Protein AF-A0A925C609-F1 (afdb_monomer_lite)

Secondary structure (DSSP, 8-state):
--PPPP-EEEEEEE-TTS-EEEEEEESTT-SSS-EEEEEEE-TTS-EEEEEEE--SS-EEEEEEEE-TT--EEEEEEEE-TTTT-EEEEEEEE---------------PPPP----

pLDDT: mean 73.03, std 15.54, range [36.38, 94.44]

Radius of gyration: 21.84 Å; chains: 1; bounding box: 73×28×62 Å

Foldseek 3Di:
DDDPWDWDWQDKDAFPQQWIKTWWWTRPPAPAETWIKMFIAHNVRHTPDMDTHDDNFHWTFNDWDQDPQRWIWTWTWHADPPPGDTDIDIDTDGHPPDPDPPPPPPDDDDDDDDDD

Sequence (116 aa):
MVGPDVDVAHDIAALPDGGYVLAGHTVSQGARGKDAWLLRLDDQGHLLWDKIFGGPADDGLGCIAVLPEGVVLAGGEKGSKAAGQTYPWLLKLDAPVTPGRRRMSAHTTPQPLHAA

Structure (mmCIF, N/CA/C/O backbone):
data_AF-A0A925C609-F1
#
_entry.id   AF-A0A925C609-F1
#
loop_
_atom_site.group_PDB
_atom_site.id
_atom_site.type_symbol
_atom_site.label_atom_id
_atom_site.label_alt_id
_atom_site.label_comp_id
_atom_site.label_asym_id
_atom_site.label_entity_id
_atom_site.label_seq_id
_atom_site.pdbx_PDB_ins_code
_atom_site.Cartn_x
_atom_site.Cartn_y
_atom_site.Cartn_z
_atom_site.occupancy
_atom_site.B_iso_or_equiv
_atom_site.auth_seq_id
_atom_site.auth_comp_id
_atom_site.auth_asym_id
_atom_site.auth_atom_id
_atom_site.pdbx_PDB_model_num
ATOM 1 N N . MET A 1 1 ? 20.971 -15.194 -13.657 1.00 36.38 1 MET A N 1
ATOM 2 C CA . MET A 1 1 ? 20.587 -15.250 -12.234 1.00 36.38 1 MET A CA 1
ATOM 3 C C . MET A 1 1 ? 19.388 -14.341 -12.065 1.00 36.38 1 MET A C 1
ATOM 5 O O . MET A 1 1 ?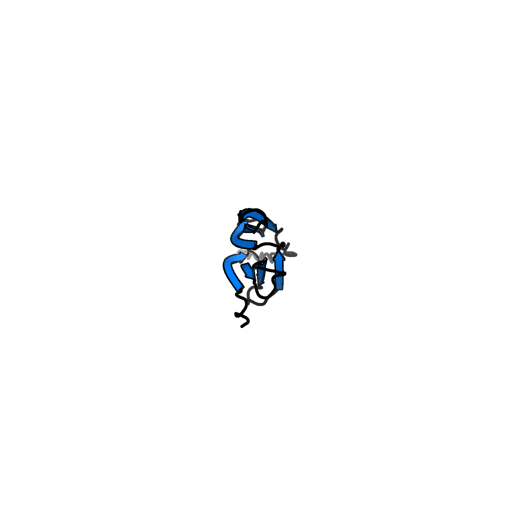 19.526 -13.164 -12.363 1.00 36.38 1 MET A O 1
ATOM 9 N N . VAL A 1 2 ? 18.226 -14.885 -11.710 1.00 46.59 2 VAL A N 1
ATOM 10 C CA . VAL A 1 2 ? 17.015 -14.102 -11.418 1.00 46.59 2 VAL A CA 1
ATOM 11 C C . VAL A 1 2 ? 17.006 -13.944 -9.900 1.00 46.59 2 VAL A C 1
ATOM 13 O O . VAL A 1 2 ? 16.999 -14.954 -9.198 1.00 46.59 2 VAL A O 1
ATOM 16 N N . GLY A 1 3 ? 17.167 -12.724 -9.388 1.00 48.31 3 GLY A N 1
ATOM 17 C CA . GLY A 1 3 ? 16.953 -12.480 -7.958 1.00 48.31 3 GLY A CA 1
ATOM 18 C C . GLY A 1 3 ? 15.468 -12.692 -7.646 1.00 48.31 3 GLY A C 1
ATOM 19 O O . GLY A 1 3 ? 14.660 -12.435 -8.533 1.00 48.31 3 GLY A O 1
ATOM 20 N N . PRO A 1 4 ? 15.087 -13.196 -6.460 1.00 61.09 4 PRO A N 1
ATOM 21 C CA . PRO A 1 4 ? 13.676 -13.296 -6.114 1.00 61.09 4 PRO A CA 1
ATOM 22 C C . PRO A 1 4 ? 13.107 -11.878 -6.090 1.00 61.09 4 PRO A C 1
ATOM 24 O O . PRO A 1 4 ? 13.614 -11.030 -5.355 1.00 61.09 4 PRO A O 1
ATOM 27 N N . ASP A 1 5 ? 12.125 -11.608 -6.942 1.00 71.19 5 ASP A N 1
ATOM 28 C CA . ASP A 1 5 ? 11.451 -10.318 -6.968 1.00 71.19 5 ASP A CA 1
ATOM 29 C C . ASP A 1 5 ? 10.924 -10.002 -5.557 1.00 71.19 5 ASP A C 1
ATOM 31 O O . ASP A 1 5 ? 10.313 -10.849 -4.902 1.00 71.19 5 ASP A O 1
ATOM 35 N N . VAL A 1 6 ? 11.266 -8.818 -5.043 1.00 78.44 6 VAL A N 1
ATOM 36 C CA . VAL A 1 6 ? 11.032 -8.438 -3.645 1.00 78.44 6 VAL A CA 1
ATOM 37 C C . VAL A 1 6 ? 9.749 -7.625 -3.542 1.00 78.44 6 VAL A C 1
ATOM 39 O O . VAL A 1 6 ? 9.655 -6.544 -4.120 1.00 78.44 6 VAL A O 1
ATOM 42 N N . ASP A 1 7 ? 8.807 -8.103 -2.734 1.00 87.00 7 ASP A N 1
ATOM 43 C CA . ASP A 1 7 ? 7.622 -7.350 -2.330 1.00 87.00 7 ASP A CA 1
ATOM 44 C C . ASP A 1 7 ? 7.793 -6.874 -0.884 1.00 87.00 7 ASP A C 1
ATOM 46 O O . ASP A 1 7 ? 8.249 -7.628 -0.020 1.00 87.00 7 ASP A O 1
ATOM 50 N N . VAL A 1 8 ? 7.456 -5.614 -0.610 1.00 89.00 8 VAL A N 1
ATOM 51 C CA . VAL A 1 8 ? 7.650 -4.999 0.712 1.00 89.00 8 VAL A CA 1
ATOM 52 C C . VAL A 1 8 ? 6.402 -4.235 1.113 1.00 89.00 8 VAL A C 1
ATOM 54 O O . VAL A 1 8 ? 5.975 -3.335 0.392 1.00 89.00 8 VAL A O 1
ATOM 57 N N . ALA A 1 9 ? 5.868 -4.550 2.293 1.00 90.31 9 ALA A N 1
ATOM 58 C CA . ALA A 1 9 ? 4.879 -3.727 2.977 1.00 90.31 9 ALA A CA 1
ATOM 59 C C . ALA A 1 9 ? 5.591 -2.688 3.855 1.00 90.31 9 ALA A C 1
ATOM 61 O O . ALA A 1 9 ? 6.461 -3.038 4.654 1.00 90.31 9 ALA A O 1
ATOM 62 N N . HIS A 1 10 ? 5.215 -1.423 3.698 1.00 90.38 10 HIS A N 1
ATOM 63 C CA . HIS A 1 10 ? 5.765 -0.295 4.451 1.00 90.38 10 HIS A CA 1
ATOM 64 C C . HIS A 1 10 ? 4.854 0.138 5.596 1.00 90.38 10 HIS A C 1
ATOM 66 O O . HIS A 1 10 ? 5.353 0.541 6.643 1.00 90.38 10 HIS A O 1
ATOM 72 N N . ASP A 1 11 ? 3.535 0.032 5.416 1.00 91.56 11 ASP A N 1
ATOM 73 C CA . ASP A 1 11 ? 2.559 0.451 6.422 1.00 91.56 11 ASP A CA 1
ATOM 74 C C . ASP A 1 11 ? 1.286 -0.406 6.385 1.00 91.56 11 ASP A C 1
ATOM 76 O O . ASP A 1 11 ? 0.949 -1.014 5.361 1.00 91.56 11 ASP A O 1
ATOM 80 N N . ILE A 1 12 ? 0.573 -0.442 7.510 1.00 92.19 12 ILE A N 1
ATOM 81 C CA . ILE A 1 12 ? -0.703 -1.134 7.687 1.00 92.19 12 ILE A CA 1
ATOM 82 C C . ILE A 1 12 ? -1.626 -0.327 8.599 1.00 92.19 12 ILE A C 1
ATOM 84 O O . ILE A 1 12 ? -1.220 0.165 9.649 1.00 92.19 12 ILE A O 1
ATOM 88 N N . ALA A 1 13 ? -2.907 -0.260 8.243 1.00 90.44 13 ALA A N 1
ATOM 89 C CA . ALA A 1 13 ? -3.921 0.380 9.069 1.00 90.44 13 ALA A CA 1
ATOM 90 C C . ALA A 1 13 ? -5.182 -0.476 9.204 1.00 90.44 13 ALA A C 1
ATOM 92 O O . ALA A 1 13 ? -5.642 -1.097 8.243 1.00 90.44 13 ALA A O 1
ATOM 93 N N . ALA A 1 14 ? -5.757 -0.466 10.407 1.00 88.69 14 ALA A N 1
ATOM 94 C CA . ALA A 1 14 ? -7.083 -1.013 10.664 1.00 88.69 14 ALA A CA 1
ATOM 95 C C . ALA A 1 14 ? -8.163 -0.040 10.175 1.00 88.69 14 ALA A C 1
ATOM 97 O O . ALA A 1 14 ? -8.021 1.181 10.281 1.00 88.69 14 ALA A O 1
ATOM 98 N N . LEU A 1 15 ? -9.256 -0.590 9.660 1.00 85.31 15 LEU A N 1
ATOM 99 C CA . LEU A 1 15 ? -10.363 0.163 9.080 1.00 85.31 15 LEU A CA 1
ATOM 100 C C . LEU A 1 15 ? -11.595 0.095 9.993 1.00 85.31 15 LEU A C 1
ATOM 102 O O . LEU A 1 15 ? -11.744 -0.858 10.761 1.00 85.31 15 LEU A O 1
ATOM 106 N N . PRO A 1 16 ? -12.514 1.078 9.926 1.00 82.81 16 PRO A N 1
ATOM 107 C CA . PRO A 1 16 ? -13.691 1.117 10.803 1.00 82.81 16 PRO A CA 1
ATOM 108 C C . PRO A 1 16 ? -14.632 -0.090 10.666 1.00 82.81 16 PRO A C 1
ATOM 110 O O . PRO A 1 16 ? -15.428 -0.370 11.563 1.00 82.81 16 PRO A O 1
ATOM 113 N N . ASP A 1 17 ? -14.558 -0.792 9.537 1.00 82.44 17 ASP A N 1
ATOM 114 C CA . ASP A 1 17 ? -15.312 -2.014 9.259 1.00 82.44 17 ASP A CA 1
ATOM 115 C C . ASP A 1 17 ? -14.673 -3.279 9.867 1.00 82.44 17 ASP A C 1
ATOM 117 O O . ASP A 1 17 ? -15.276 -4.347 9.792 1.00 82.44 17 ASP A O 1
ATOM 121 N N . GLY A 1 18 ? -13.508 -3.156 10.511 1.00 87.00 18 GLY A N 1
ATOM 122 C CA . GLY A 1 18 ? -12.788 -4.248 11.166 1.00 87.00 18 GLY A CA 1
ATOM 123 C C . GLY A 1 18 ? -11.724 -4.924 10.301 1.00 87.00 18 GLY A C 1
ATOM 124 O O . GLY A 1 18 ? -10.981 -5.743 10.828 1.00 87.00 18 GLY A O 1
ATOM 125 N N . GLY A 1 19 ? -11.620 -4.584 9.012 1.00 90.00 19 GLY A N 1
ATOM 126 C CA . GLY A 1 19 ? -10.559 -5.103 8.147 1.00 90.00 19 GLY A CA 1
ATOM 127 C C . GLY A 1 19 ? -9.281 -4.265 8.183 1.00 90.00 19 GLY A C 1
ATOM 128 O O . GLY A 1 19 ? -9.146 -3.322 8.966 1.00 90.00 19 GLY A O 1
ATOM 129 N N . TYR A 1 20 ? -8.356 -4.582 7.278 1.00 89.56 20 TYR A N 1
ATOM 130 C CA . TYR A 1 20 ? -7.040 -3.945 7.210 1.00 89.56 20 TYR A CA 1
ATOM 131 C C . TYR A 1 20 ? -6.707 -3.483 5.796 1.00 89.56 20 TYR A C 1
ATOM 133 O O . TYR A 1 20 ? -7.177 -4.058 4.812 1.00 89.56 20 TYR A O 1
ATOM 141 N N . VAL A 1 21 ? -5.867 -2.459 5.691 1.00 89.88 21 VAL A N 1
ATOM 142 C CA . VAL A 1 21 ? -5.244 -2.033 4.437 1.00 89.88 21 VAL A CA 1
ATOM 143 C C . VAL A 1 21 ? -3.735 -1.971 4.620 1.00 89.88 21 VAL A C 1
ATOM 145 O O . VAL A 1 21 ? -3.266 -1.509 5.656 1.00 89.88 21 VAL A O 1
ATOM 148 N N . LEU A 1 22 ? -2.991 -2.447 3.626 1.00 91.94 22 LEU A N 1
ATOM 149 C CA . LEU A 1 22 ? -1.532 -2.427 3.596 1.00 91.94 22 LEU A CA 1
ATOM 150 C C . LEU A 1 22 ? -1.059 -1.628 2.391 1.00 91.94 22 LEU A C 1
ATOM 152 O O . LEU A 1 22 ? -1.661 -1.727 1.322 1.00 91.94 22 LEU A O 1
ATOM 156 N N . ALA A 1 23 ? 0.028 -0.886 2.565 1.00 90.94 23 ALA A N 1
ATOM 157 C CA . ALA A 1 23 ? 0.690 -0.116 1.523 1.00 90.94 23 ALA A CA 1
ATOM 158 C C . ALA A 1 23 ? 2.144 -0.552 1.396 1.00 90.94 23 ALA A C 1
ATOM 160 O O . ALA A 1 23 ? 2.812 -0.836 2.392 1.00 90.94 23 ALA A O 1
ATOM 161 N N . GLY A 1 24 ? 2.637 -0.593 0.167 1.00 89.69 24 GLY A N 1
ATOM 162 C CA . GLY A 1 24 ? 3.986 -1.039 -0.110 1.00 89.69 24 GLY A CA 1
ATOM 163 C C . GLY A 1 24 ? 4.373 -0.898 -1.572 1.00 89.69 24 GLY A C 1
ATOM 164 O O . GLY A 1 24 ? 3.848 -0.053 -2.304 1.00 89.69 24 GLY A O 1
ATOM 165 N N . HIS A 1 25 ? 5.302 -1.748 -1.992 1.00 88.94 25 HIS A N 1
ATOM 166 C CA . HIS A 1 25 ? 5.634 -1.948 -3.395 1.00 88.94 25 HIS A CA 1
ATOM 167 C C . HIS A 1 25 ? 5.803 -3.430 -3.714 1.00 88.94 25 HIS A C 1
ATOM 169 O O . HIS A 1 25 ? 6.179 -4.222 -2.847 1.00 88.94 25 HIS A O 1
ATOM 175 N N . THR A 1 26 ? 5.553 -3.776 -4.971 1.00 87.69 26 THR A N 1
ATOM 176 C CA . THR A 1 26 ? 5.797 -5.098 -5.538 1.00 87.69 26 THR A CA 1
ATOM 177 C C . THR A 1 26 ? 6.800 -5.001 -6.676 1.00 87.69 26 THR A C 1
ATOM 179 O O . THR A 1 26 ? 6.726 -4.094 -7.501 1.00 87.69 26 THR A O 1
ATOM 182 N N . VAL A 1 27 ? 7.754 -5.927 -6.715 1.00 84.75 27 VAL A N 1
ATOM 183 C CA . VAL A 1 27 ? 8.580 -6.172 -7.910 1.00 84.75 27 VAL A CA 1
ATOM 184 C C . VAL A 1 27 ? 8.050 -7.396 -8.652 1.00 84.75 27 VAL A C 1
ATOM 186 O O . VAL A 1 27 ? 8.143 -7.457 -9.875 1.00 84.75 27 VAL A O 1
ATOM 189 N N . SER A 1 28 ? 7.440 -8.345 -7.932 1.00 74.69 28 SER A N 1
ATOM 190 C CA . SER A 1 28 ? 6.987 -9.624 -8.488 1.00 74.69 28 SER A CA 1
ATOM 191 C C . SER A 1 28 ? 5.821 -9.479 -9.466 1.00 74.69 28 SER A C 1
ATOM 193 O O . SER A 1 28 ? 5.686 -10.267 -10.403 1.00 74.69 28 SER A O 1
ATOM 195 N N . GLN A 1 29 ? 4.997 -8.450 -9.275 1.00 70.06 29 GLN A N 1
ATOM 196 C CA . GLN A 1 29 ? 3.871 -8.116 -10.146 1.00 70.06 29 GLN A CA 1
ATOM 197 C C . GLN A 1 29 ? 4.101 -6.811 -10.922 1.00 70.06 29 GLN A C 1
ATOM 199 O O . GLN A 1 29 ? 3.188 -6.317 -11.588 1.00 70.06 29 GLN A O 1
ATOM 204 N N . GLY A 1 30 ? 5.314 -6.259 -10.834 1.00 62.09 30 GLY A N 1
ATOM 205 C CA . GLY A 1 30 ? 5.672 -4.992 -11.446 1.00 62.09 30 GLY A CA 1
ATOM 206 C C . GLY A 1 30 ? 5.910 -5.116 -12.949 1.00 62.09 30 GLY A C 1
ATOM 207 O O . GLY A 1 30 ? 6.461 -6.106 -13.436 1.00 62.09 30 GLY A O 1
ATOM 208 N N . ALA A 1 31 ? 5.522 -4.101 -13.722 1.00 66.38 31 ALA A N 1
ATOM 209 C CA . ALA A 1 31 ? 5.658 -4.173 -15.176 1.00 66.38 31 ALA A CA 1
ATOM 210 C C . ALA A 1 31 ? 7.131 -4.147 -15.625 1.00 66.38 31 ALA A C 1
ATOM 212 O O . ALA A 1 31 ? 7.472 -4.818 -16.605 1.00 66.38 31 ALA A O 1
ATOM 213 N N . ARG A 1 32 ? 7.985 -3.342 -14.959 1.00 72.25 32 ARG A N 1
ATOM 214 C CA . ARG A 1 32 ? 9.418 -3.129 -15.290 1.00 72.25 32 ARG A CA 1
ATOM 215 C C . ARG A 1 32 ? 10.286 -2.599 -14.125 1.00 72.25 32 ARG A C 1
ATOM 217 O O . ARG A 1 32 ? 11.372 -2.081 -14.389 1.00 72.25 32 ARG A O 1
ATOM 224 N N . GLY A 1 33 ? 9.820 -2.690 -12.883 1.00 77.62 33 GLY A N 1
ATOM 225 C CA . GLY A 1 33 ? 10.441 -2.089 -11.698 1.00 77.62 33 GLY A CA 1
ATOM 226 C C . GLY A 1 33 ? 9.591 -2.340 -10.455 1.00 77.62 33 GLY A C 1
ATOM 227 O O . GLY A 1 33 ? 8.737 -3.228 -10.470 1.00 77.62 33 GLY A O 1
ATOM 228 N N . LYS A 1 34 ? 9.817 -1.568 -9.393 1.00 84.62 34 LYS A N 1
ATOM 229 C CA . LYS A 1 34 ? 8.898 -1.540 -8.246 1.00 84.62 34 LYS A CA 1
ATOM 230 C C . LYS A 1 34 ? 7.614 -0.842 -8.672 1.00 84.62 34 LYS A C 1
ATOM 232 O O . LYS A 1 34 ? 7.699 0.259 -9.189 1.00 84.62 34 LYS A O 1
ATOM 237 N N . ASP A 1 35 ? 6.459 -1.435 -8.420 1.00 87.62 35 ASP A N 1
ATOM 238 C CA . ASP A 1 35 ? 5.172 -0.761 -8.568 1.00 87.62 35 ASP A CA 1
ATOM 239 C C . ASP A 1 35 ? 4.513 -0.614 -7.194 1.00 87.62 35 ASP A C 1
ATOM 241 O O . ASP A 1 35 ? 4.617 -1.498 -6.338 1.00 87.62 35 ASP A O 1
ATOM 245 N N . ALA A 1 36 ? 3.817 0.498 -6.961 1.00 87.62 36 ALA A N 1
ATOM 246 C CA . ALA A 1 36 ? 3.095 0.721 -5.717 1.00 87.62 36 ALA A CA 1
ATOM 247 C C . ALA A 1 36 ? 2.001 -0.334 -5.545 1.00 87.62 36 ALA A C 1
ATOM 249 O O . ALA A 1 36 ? 1.215 -0.584 -6.456 1.00 87.62 36 ALA A O 1
ATOM 250 N N . TRP A 1 37 ? 1.911 -0.917 -4.353 1.00 89.06 37 TRP A N 1
ATOM 251 C CA . TRP A 1 37 ? 0.976 -1.999 -4.067 1.00 89.06 37 TRP A CA 1
ATOM 252 C C . TRP A 1 37 ? 0.119 -1.661 -2.856 1.00 89.06 37 TRP A C 1
ATOM 254 O O . TRP A 1 37 ? 0.624 -1.198 -1.830 1.00 89.06 37 TRP A O 1
ATOM 264 N N . LEU A 1 38 ? -1.186 -1.876 -2.994 1.00 89.25 38 LEU A N 1
ATOM 265 C CA . LEU A 1 38 ? -2.159 -1.691 -1.932 1.00 89.25 38 LEU A CA 1
ATOM 266 C C . LEU A 1 38 ? -2.998 -2.957 -1.779 1.00 89.25 38 LEU A C 1
ATOM 268 O O . LEU A 1 38 ? -3.630 -3.389 -2.742 1.00 89.25 38 LEU A O 1
ATOM 272 N N . LEU A 1 39 ? -3.049 -3.512 -0.571 1.00 90.69 39 LEU A N 1
ATOM 273 C CA . LEU A 1 39 ? -3.853 -4.692 -0.259 1.00 90.69 39 LEU A CA 1
ATOM 274 C C . LEU A 1 39 ? -4.976 -4.327 0.694 1.00 90.69 39 LEU A C 1
ATOM 276 O O . LEU A 1 39 ? -4.779 -3.547 1.624 1.00 90.69 39 LEU A O 1
ATOM 280 N N . ARG A 1 40 ? -6.127 -4.968 0.519 1.00 89.31 40 ARG A N 1
ATOM 281 C CA . ARG A 1 40 ? -7.240 -4.937 1.457 1.00 89.31 40 ARG A CA 1
ATOM 282 C C . ARG A 1 40 ? -7.500 -6.330 1.991 1.00 89.31 40 ARG A C 1
ATOM 284 O O . ARG A 1 40 ? -7.730 -7.257 1.219 1.00 89.31 40 ARG A O 1
ATOM 291 N N . LEU A 1 41 ? -7.552 -6.431 3.311 1.00 91.00 41 LEU A N 1
ATOM 292 C CA . LEU A 1 41 ? -7.899 -7.648 4.025 1.00 91.00 41 LEU A CA 1
ATOM 293 C C . LEU A 1 41 ? -9.244 -7.495 4.753 1.00 91.00 41 LEU A C 1
ATOM 295 O O . LEU A 1 41 ? -9.665 -6.373 5.084 1.00 91.00 41 LEU A O 1
ATOM 299 N N . ASP A 1 42 ? -9.911 -8.621 4.989 1.00 91.69 42 ASP A N 1
ATOM 300 C CA . ASP A 1 42 ? -11.015 -8.727 5.945 1.00 91.69 42 ASP A CA 1
ATOM 301 C C . ASP A 1 42 ? -10.498 -8.752 7.397 1.00 91.69 42 ASP A C 1
ATOM 303 O O . ASP A 1 42 ? -9.302 -8.596 7.656 1.00 91.69 42 ASP A O 1
ATOM 307 N N . ASP A 1 43 ? -11.408 -8.896 8.357 1.00 92.62 43 ASP A N 1
ATOM 308 C CA . ASP A 1 43 ? -11.105 -8.942 9.792 1.00 92.62 43 ASP A CA 1
ATOM 309 C C . ASP A 1 43 ? -10.375 -10.226 10.231 1.00 92.62 43 ASP A C 1
ATOM 311 O O . ASP A 1 43 ? -9.824 -10.278 11.329 1.00 92.62 43 ASP A O 1
ATOM 315 N N . GLN A 1 44 ? -10.335 -11.248 9.373 1.00 94.44 44 GLN A N 1
ATOM 316 C CA . GLN A 1 44 ? -9.600 -12.499 9.576 1.00 94.44 44 GLN A CA 1
ATOM 317 C C . GLN A 1 44 ? -8.251 -12.514 8.839 1.00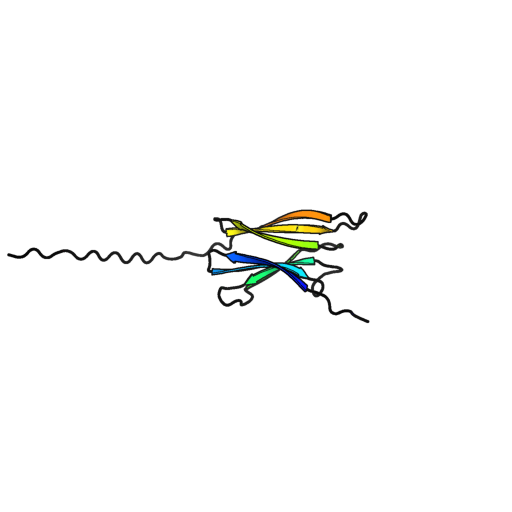 94.44 44 GLN A C 1
ATOM 319 O O . GLN A 1 44 ? -7.510 -13.494 8.919 1.00 94.44 44 GLN A O 1
ATOM 324 N N . GLY A 1 45 ? -7.909 -11.433 8.132 1.00 90.19 45 GLY A N 1
ATOM 325 C CA . GLY A 1 45 ? -6.678 -11.327 7.354 1.00 90.19 45 GLY A CA 1
ATOM 326 C C . GLY A 1 45 ? -6.748 -11.976 5.968 1.00 90.19 45 GLY A C 1
ATOM 327 O O . GLY A 1 45 ? -5.707 -12.117 5.323 1.00 90.19 45 GLY A O 1
ATOM 328 N N . HIS A 1 46 ? -7.928 -12.358 5.473 1.00 93.44 46 HIS A N 1
ATOM 329 C CA . HIS A 1 46 ? -8.071 -12.841 4.100 1.00 93.44 46 HIS A CA 1
ATOM 330 C C . HIS A 1 46 ? -8.054 -11.686 3.104 1.00 93.44 46 HIS A C 1
ATOM 332 O O . HIS A 1 46 ? -8.659 -10.638 3.331 1.00 93.44 46 HIS A O 1
ATOM 338 N N . LEU A 1 47 ? -7.406 -11.904 1.960 1.00 91.88 47 LEU A N 1
ATOM 339 C CA . LEU A 1 47 ? -7.354 -10.932 0.875 1.00 91.88 47 LEU A CA 1
ATOM 340 C C . LEU A 1 47 ? -8.746 -10.709 0.267 1.00 91.88 47 LEU A C 1
ATOM 342 O O . LEU A 1 47 ? -9.342 -11.630 -0.288 1.00 91.88 47 LEU A O 1
ATOM 346 N N . LEU A 1 48 ? -9.232 -9.470 0.332 1.00 89.75 48 LEU A N 1
ATOM 347 C CA . LEU A 1 48 ? -10.451 -9.026 -0.347 1.00 89.75 48 LEU A CA 1
ATOM 348 C C . LEU A 1 48 ? -10.144 -8.505 -1.751 1.00 89.75 48 LEU A C 1
ATOM 350 O O . LEU A 1 48 ? -10.858 -8.818 -2.701 1.00 89.75 48 LEU A O 1
ATOM 354 N N . TRP A 1 49 ? -9.099 -7.686 -1.870 1.00 91.00 49 TRP A N 1
ATOM 355 C CA . TRP A 1 49 ? -8.577 -7.200 -3.144 1.00 91.00 49 TRP A CA 1
ATOM 356 C C . TRP A 1 49 ? -7.163 -6.658 -2.975 1.00 91.00 49 TRP A C 1
ATOM 358 O O . TRP A 1 49 ? -6.766 -6.239 -1.888 1.00 91.00 49 TRP A O 1
ATOM 368 N N . ASP A 1 50 ? -6.440 -6.582 -4.080 1.00 91.06 50 ASP A N 1
ATOM 369 C CA . ASP A 1 50 ? -5.183 -5.868 -4.203 1.00 91.06 50 ASP A CA 1
ATOM 370 C C . ASP A 1 50 ? -5.183 -4.970 -5.448 1.00 91.06 50 ASP A C 1
ATOM 372 O O . ASP A 1 50 ? -5.959 -5.149 -6.393 1.00 91.06 50 ASP A O 1
ATOM 376 N N . LYS A 1 51 ? -4.372 -3.914 -5.407 1.00 87.19 51 LYS A N 1
ATOM 377 C CA . LYS A 1 51 ? -4.242 -2.935 -6.487 1.00 87.19 51 LYS A CA 1
ATOM 378 C C . LYS A 1 51 ? -2.782 -2.571 -6.671 1.00 87.19 51 LYS A C 1
ATOM 380 O O . LYS A 1 51 ? -2.107 -2.209 -5.710 1.00 87.19 51 LYS A O 1
ATOM 385 N N . ILE A 1 52 ? -2.346 -2.609 -7.922 1.00 87.75 52 ILE A N 1
ATOM 386 C CA . ILE A 1 52 ? -1.011 -2.197 -8.336 1.00 87.75 52 ILE A CA 1
ATOM 387 C C . ILE A 1 52 ? -1.134 -0.868 -9.075 1.00 87.75 52 ILE A C 1
ATOM 389 O O . ILE A 1 52 ? -1.969 -0.712 -9.971 1.00 87.75 52 ILE A O 1
ATOM 393 N N . PHE A 1 53 ? -0.307 0.090 -8.686 1.00 83.81 53 PHE A N 1
ATOM 394 C CA . PHE A 1 53 ? -0.203 1.405 -9.296 1.00 83.81 53 PHE A CA 1
ATOM 395 C C . PHE A 1 53 ? 1.234 1.586 -9.755 1.00 83.81 53 PHE A C 1
ATOM 397 O O . PHE A 1 53 ? 2.143 1.687 -8.941 1.00 83.81 53 PHE A O 1
ATOM 404 N N . GLY A 1 54 ? 1.429 1.603 -11.064 1.00 79.12 54 GLY A N 1
ATOM 405 C CA . GLY A 1 54 ? 2.760 1.542 -11.639 1.00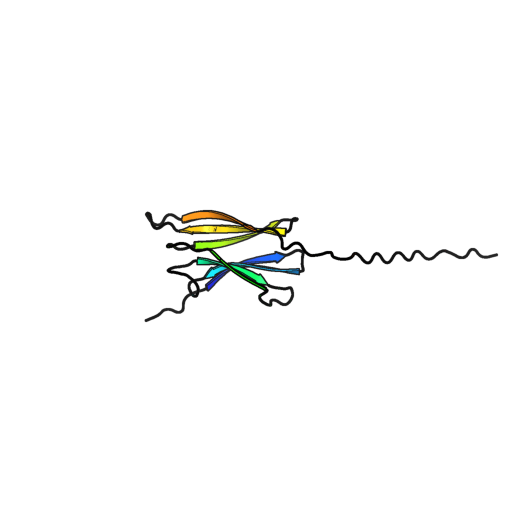 79.12 54 GLY A CA 1
ATOM 406 C C . GLY A 1 54 ? 2.875 2.338 -12.920 1.00 79.12 54 GLY A C 1
ATOM 407 O O . GLY A 1 54 ? 1.901 2.546 -13.658 1.00 79.12 54 GLY A O 1
ATOM 408 N N . GLY A 1 55 ? 4.086 2.793 -13.178 1.00 74.31 55 GLY A N 1
ATOM 409 C CA . GLY A 1 55 ? 4.517 3.409 -14.408 1.00 74.31 55 GLY A CA 1
ATOM 410 C C . GLY A 1 55 ? 5.764 2.717 -14.949 1.00 74.31 55 GLY A C 1
ATOM 411 O O . GLY A 1 55 ? 6.137 1.616 -14.568 1.00 74.31 55 GLY A O 1
ATOM 412 N N . PRO A 1 56 ? 6.453 3.346 -15.902 1.00 73.75 56 PRO A N 1
ATOM 413 C CA . PRO A 1 56 ? 7.656 2.768 -16.476 1.00 73.75 56 PRO A CA 1
ATOM 414 C C . PRO A 1 56 ? 8.913 3.014 -15.604 1.00 73.75 56 PRO A C 1
ATOM 416 O O . PRO A 1 56 ? 10.022 2.878 -16.124 1.00 73.75 56 PRO A O 1
ATOM 419 N N . ALA A 1 57 ? 8.746 3.433 -14.347 1.00 78.94 57 ALA A N 1
ATOM 420 C CA . ALA A 1 57 ? 9.777 3.745 -13.353 1.00 78.94 57 ALA A CA 1
ATOM 421 C C . ALA A 1 57 ? 9.316 3.241 -11.969 1.00 78.94 57 ALA A C 1
ATOM 423 O O . ALA A 1 57 ? 8.156 2.881 -11.836 1.00 78.94 57 ALA A O 1
ATOM 424 N N . ASP A 1 58 ? 10.211 3.224 -10.977 1.00 83.25 58 ASP A N 1
ATOM 425 C CA . ASP A 1 58 ? 9.909 2.676 -9.648 1.00 83.25 58 ASP A CA 1
ATOM 426 C C . ASP A 1 58 ? 8.886 3.521 -8.877 1.00 83.25 58 ASP A C 1
ATOM 428 O O . ASP A 1 58 ? 9.103 4.709 -8.645 1.00 83.25 58 ASP A O 1
ATOM 432 N N . ASP A 1 59 ? 7.823 2.881 -8.412 1.00 84.00 59 ASP A N 1
ATOM 433 C CA . ASP A 1 59 ? 6.740 3.450 -7.629 1.00 84.00 59 ASP A CA 1
ATOM 434 C C . ASP A 1 59 ? 6.577 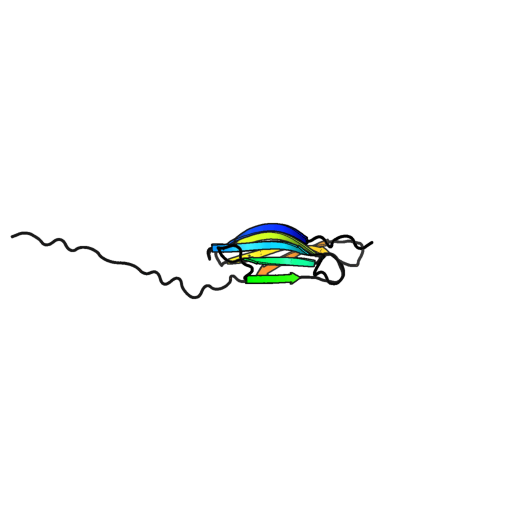2.689 -6.301 1.00 84.00 59 ASP A C 1
ATOM 436 O O . ASP A 1 59 ? 6.830 1.486 -6.193 1.00 84.00 59 ASP A O 1
ATOM 440 N N . GLY A 1 60 ? 6.142 3.390 -5.257 1.00 86.25 60 GLY A N 1
ATOM 441 C CA . GLY A 1 60 ? 5.869 2.781 -3.957 1.00 86.25 60 GLY A CA 1
ATOM 442 C C . GLY A 1 60 ? 4.932 3.625 -3.109 1.00 86.25 60 GLY A C 1
ATOM 443 O O . GLY A 1 60 ? 4.881 4.842 -3.268 1.00 86.25 60 GLY A O 1
ATOM 444 N N . LEU A 1 61 ? 4.202 2.981 -2.198 1.00 87.25 61 LEU A N 1
ATOM 445 C CA . LEU A 1 61 ? 3.420 3.640 -1.150 1.00 87.25 61 LEU A CA 1
ATOM 446 C C . LEU A 1 61 ? 4.104 3.415 0.198 1.00 87.25 61 LEU A C 1
ATOM 448 O O . LEU A 1 61 ? 4.342 2.274 0.579 1.00 87.25 61 LEU A O 1
ATOM 452 N N . GLY A 1 62 ? 4.443 4.492 0.900 1.00 84.62 62 GLY A N 1
ATOM 453 C CA . GLY A 1 62 ? 5.192 4.462 2.156 1.00 84.62 62 GLY A CA 1
ATOM 454 C C . GLY A 1 62 ? 4.346 4.639 3.416 1.00 84.62 62 GLY A C 1
ATOM 455 O O . GLY A 1 62 ? 4.803 4.267 4.490 1.00 84.62 62 GLY A O 1
ATOM 456 N N . CYS A 1 63 ? 3.142 5.207 3.316 1.00 84.06 63 CYS A N 1
ATOM 457 C CA . CYS A 1 63 ? 2.285 5.436 4.479 1.00 84.06 63 CYS A CA 1
ATOM 458 C C . CYS A 1 63 ? 0.798 5.354 4.142 1.00 84.06 63 CYS A C 1
ATOM 460 O O . CYS A 1 63 ? 0.395 5.614 3.004 1.00 84.06 63 CYS A O 1
ATOM 462 N N . ILE A 1 64 ? -0.005 5.036 5.157 1.00 87.06 64 ILE A N 1
ATOM 463 C CA . ILE A 1 64 ? -1.463 5.023 5.132 1.00 87.06 64 ILE A CA 1
ATOM 464 C C . ILE A 1 64 ? -2.009 5.942 6.226 1.00 87.06 64 ILE A C 1
ATOM 466 O O . ILE A 1 64 ? -1.653 5.834 7.396 1.00 87.06 64 ILE A O 1
ATOM 470 N N . ALA A 1 65 ? -2.973 6.789 5.867 1.00 85.19 65 ALA A N 1
ATOM 471 C CA . ALA A 1 65 ? -3.875 7.404 6.835 1.00 85.19 65 ALA A CA 1
ATOM 472 C C . ALA A 1 65 ? -5.326 7.010 6.544 1.00 85.19 65 ALA A C 1
ATOM 474 O O . ALA A 1 65 ? -5.793 7.122 5.409 1.00 85.19 65 ALA A O 1
ATOM 475 N N . VAL A 1 66 ? -6.035 6.570 7.586 1.00 82.88 66 VAL A N 1
ATOM 476 C CA . VAL A 1 66 ? -7.470 6.269 7.544 1.00 82.88 66 VAL A CA 1
ATOM 477 C C . VAL A 1 66 ? -8.231 7.458 8.116 1.00 82.88 66 VAL A C 1
ATOM 479 O O . VAL A 1 66 ? -8.027 7.837 9.270 1.00 82.88 66 VAL A O 1
ATOM 482 N N . LEU A 1 67 ? -9.108 8.050 7.310 1.00 77.50 67 LEU A N 1
ATOM 483 C CA . LEU A 1 67 ? -9.963 9.161 7.729 1.00 77.50 67 LEU A CA 1
ATOM 484 C C . LEU A 1 67 ? -11.320 8.653 8.263 1.00 77.50 67 LEU A C 1
ATOM 486 O O . LEU A 1 67 ? -11.726 7.542 7.918 1.00 77.50 67 LEU A O 1
ATOM 490 N N . PRO A 1 68 ? -12.047 9.435 9.089 1.00 68.19 68 PRO A N 1
ATOM 491 C CA . PRO A 1 68 ? -13.346 9.042 9.664 1.00 68.19 68 PRO A CA 1
ATOM 492 C C . PRO A 1 68 ? -14.400 8.618 8.630 1.00 68.19 68 PRO A C 1
ATOM 494 O O . PRO A 1 68 ? -15.217 7.734 8.874 1.00 68.19 68 PRO A O 1
ATOM 497 N N . GLU A 1 69 ? -14.342 9.222 7.452 1.00 64.44 69 GLU A N 1
ATOM 498 C CA . GLU A 1 69 ? -15.144 8.940 6.265 1.00 64.44 69 GLU A CA 1
ATOM 499 C C . GLU A 1 69 ? -14.662 7.708 5.485 1.00 64.44 69 GLU A C 1
ATOM 501 O O . GLU A 1 69 ? -15.151 7.479 4.387 1.00 64.44 69 GLU A O 1
ATOM 506 N N . GLY A 1 70 ? -13.712 6.949 6.050 1.00 60.41 70 GLY A N 1
ATOM 507 C CA . GLY A 1 70 ? -13.097 5.703 5.577 1.00 60.41 70 GLY A CA 1
ATOM 508 C C . GLY A 1 70 ? -12.172 5.856 4.367 1.00 60.41 70 GLY A C 1
ATOM 509 O O . GLY A 1 70 ? -11.791 4.870 3.740 1.00 60.41 70 GLY A O 1
ATOM 510 N N . VAL A 1 71 ? -11.813 7.093 4.038 1.00 60.34 71 VAL A N 1
ATOM 511 C CA . VAL A 1 71 ? -10.854 7.389 2.983 1.00 60.34 71 VAL A CA 1
ATOM 512 C C . VAL A 1 71 ? -9.467 6.901 3.391 1.00 60.34 71 VAL A C 1
ATOM 514 O O . VAL A 1 71 ? -8.999 7.226 4.483 1.00 60.34 71 VAL A O 1
ATOM 517 N N . VAL A 1 72 ? -8.802 6.174 2.492 1.00 65.75 72 VAL A N 1
ATOM 518 C CA . VAL A 1 72 ? -7.390 5.799 2.638 1.00 65.75 72 VAL A CA 1
ATOM 519 C C . VAL A 1 72 ? -6.554 6.779 1.832 1.00 65.75 72 VAL A C 1
ATOM 521 O O . VAL A 1 72 ? -6.726 6.895 0.616 1.00 65.75 72 VAL A O 1
ATOM 524 N N . LEU A 1 73 ? -5.666 7.487 2.521 1.00 63.91 73 LEU A N 1
ATOM 525 C CA . LEU A 1 73 ? -4.602 8.266 1.913 1.00 63.91 73 LEU A CA 1
ATOM 526 C C . LEU A 1 73 ? -3.348 7.409 1.880 1.00 63.91 73 LEU A C 1
ATOM 528 O O . LEU A 1 73 ? -2.789 7.126 2.935 1.00 63.91 73 LEU A O 1
ATOM 532 N N . ALA A 1 74 ? -2.924 7.008 0.688 1.00 63.56 74 ALA A N 1
ATOM 533 C CA . ALA A 1 74 ? -1.644 6.348 0.512 1.00 63.56 74 ALA A CA 1
ATOM 534 C C . ALA A 1 74 ? -0.653 7.343 -0.097 1.00 63.56 74 ALA A C 1
ATOM 536 O O . ALA A 1 74 ? -0.902 7.889 -1.176 1.00 63.56 74 ALA A O 1
ATOM 537 N N . GLY A 1 75 ? 0.420 7.635 0.632 1.00 64.81 75 GLY A N 1
ATOM 538 C CA . GLY A 1 75 ? 1.467 8.560 0.210 1.00 64.81 75 GLY A CA 1
ATOM 539 C C . GLY A 1 75 ? 2.724 7.800 -0.172 1.00 64.81 75 GLY A C 1
ATOM 540 O O . GLY A 1 75 ? 3.083 6.839 0.504 1.00 64.81 75 GLY A O 1
ATOM 541 N N . GLY A 1 76 ? 3.416 8.212 -1.228 1.00 68.38 76 GLY A N 1
ATOM 542 C CA . GLY A 1 76 ? 4.677 7.573 -1.571 1.00 68.38 76 GLY A CA 1
ATOM 543 C C . GLY A 1 76 ? 5.436 8.243 -2.698 1.00 68.38 76 GLY A C 1
ATOM 544 O O . GLY A 1 76 ? 5.176 9.394 -3.048 1.00 68.38 76 GLY A O 1
ATOM 545 N N . GLU A 1 77 ? 6.409 7.519 -3.227 1.00 68.12 77 GLU A N 1
ATOM 546 C CA . GLU A 1 77 ? 7.325 7.999 -4.249 1.00 68.12 77 GLU A CA 1
ATOM 547 C C . GLU A 1 77 ? 6.862 7.494 -5.611 1.00 68.12 77 GLU A C 1
ATOM 549 O O . GLU A 1 77 ? 6.564 6.310 -5.772 1.00 68.12 77 GLU A O 1
ATOM 554 N N . LYS A 1 78 ? 6.762 8.411 -6.577 1.00 68.25 78 LYS A N 1
ATOM 555 C CA . LYS A 1 78 ? 6.535 8.083 -7.982 1.00 68.25 78 LYS A CA 1
ATOM 556 C C . LYS A 1 78 ? 7.807 8.329 -8.772 1.00 68.25 78 LYS A C 1
ATOM 558 O O . LYS A 1 78 ? 8.251 9.479 -8.855 1.00 68.25 78 LYS A O 1
ATOM 563 N N . GLY A 1 79 ? 8.373 7.291 -9.363 1.00 63.41 79 GLY A N 1
ATOM 564 C CA . GLY A 1 79 ? 9.581 7.389 -10.166 1.00 63.41 79 GLY A CA 1
ATOM 565 C C . GLY A 1 79 ? 9.321 8.094 -11.492 1.00 63.41 79 GLY A C 1
ATOM 566 O O . GLY A 1 79 ? 8.267 7.960 -12.118 1.00 63.41 79 GLY A O 1
ATOM 567 N N . SER A 1 80 ? 10.314 8.837 -11.977 1.00 60.41 80 SER A N 1
ATOM 568 C CA . SER A 1 80 ? 10.334 9.325 -13.355 1.00 60.41 80 SER A CA 1
ATOM 569 C C . SER A 1 80 ? 11.577 8.833 -14.092 1.00 60.41 80 SER A C 1
ATOM 571 O O . SER A 1 80 ? 12.672 8.758 -13.537 1.00 60.41 80 SER A O 1
ATOM 573 N N . LYS A 1 81 ? 11.428 8.523 -15.388 1.00 58.28 81 LYS A N 1
ATOM 574 C CA . LYS A 1 81 ? 12.570 8.154 -16.247 1.00 58.28 81 LYS A CA 1
ATOM 575 C C . LYS A 1 81 ? 13.567 9.300 -16.449 1.00 58.28 81 LYS A C 1
ATOM 577 O O . LYS A 1 81 ? 14.681 9.059 -16.906 1.00 58.28 81 LYS A O 1
ATOM 582 N N . ALA A 1 82 ? 13.178 10.536 -16.141 1.00 52.75 82 ALA A 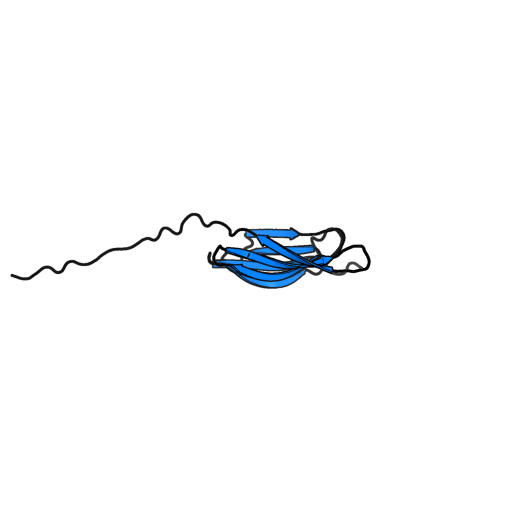N 1
ATOM 583 C CA . ALA A 1 82 ? 14.042 11.698 -16.245 1.00 52.75 82 ALA A CA 1
ATOM 584 C C . ALA A 1 82 ? 14.843 11.870 -14.942 1.00 52.75 82 ALA A C 1
ATOM 586 O O . ALA A 1 82 ? 14.321 12.294 -13.918 1.00 52.75 82 ALA A O 1
ATOM 587 N N . ALA A 1 83 ? 16.136 11.550 -15.000 1.00 52.09 83 ALA A N 1
ATOM 588 C CA . ALA A 1 83 ? 17.135 11.886 -13.979 1.00 52.09 83 ALA A CA 1
ATOM 589 C C . ALA A 1 83 ? 16.915 11.329 -12.552 1.00 52.09 83 ALA A C 1
ATOM 591 O O . ALA A 1 83 ? 17.486 11.870 -11.610 1.00 52.09 83 ALA A O 1
ATOM 592 N N . GLY A 1 84 ? 16.142 10.251 -12.371 1.00 55.31 84 GLY A N 1
ATOM 593 C CA . GLY A 1 84 ? 16.006 9.592 -11.062 1.00 55.31 84 GLY A CA 1
ATOM 594 C C . GLY A 1 84 ? 15.258 10.422 -10.015 1.00 55.31 84 GLY A C 1
ATOM 595 O O . GLY A 1 84 ? 15.449 10.218 -8.821 1.00 55.31 84 GLY A O 1
ATOM 596 N N . GLN A 1 85 ? 14.430 11.374 -10.450 1.00 58.22 85 GLN A N 1
ATOM 597 C CA . GLN A 1 85 ? 13.587 12.148 -9.544 1.00 58.22 85 GLN A CA 1
ATOM 598 C C . GLN A 1 85 ? 12.358 11.331 -9.154 1.00 58.22 85 GLN A C 1
ATOM 600 O O . GLN A 1 85 ? 11.635 10.851 -10.037 1.00 58.22 85 GLN A O 1
ATOM 605 N N . THR A 1 86 ? 12.120 11.215 -7.847 1.00 62.56 86 THR A N 1
ATOM 606 C CA . THR A 1 86 ? 10.857 10.747 -7.285 1.00 62.56 86 THR A CA 1
ATOM 607 C C . THR A 1 86 ? 9.989 11.935 -6.893 1.00 62.56 86 THR A C 1
ATOM 609 O O . THR A 1 86 ? 10.474 12.950 -6.389 1.00 62.56 86 THR A O 1
ATOM 612 N N . TYR A 1 87 ? 8.692 11.830 -7.163 1.00 65.75 87 TYR A N 1
ATOM 613 C CA . TYR A 1 87 ? 7.717 12.843 -6.772 1.00 65.75 87 TYR A CA 1
ATOM 614 C C . TYR A 1 87 ? 6.838 12.306 -5.648 1.00 65.75 87 TYR A C 1
ATOM 616 O O . TYR A 1 87 ? 6.371 11.166 -5.754 1.00 65.75 87 TYR A O 1
ATOM 624 N N . PRO A 1 88 ? 6.566 13.108 -4.602 1.00 67.44 88 PRO A N 1
ATOM 625 C CA . PRO A 1 88 ? 5.543 12.746 -3.644 1.00 67.44 88 PRO A CA 1
ATOM 626 C C . PRO A 1 88 ? 4.197 12.726 -4.364 1.00 67.44 88 PRO A C 1
ATOM 628 O O . PRO A 1 88 ? 3.855 13.649 -5.111 1.00 67.44 88 PRO A O 1
ATOM 631 N N . TRP A 1 89 ? 3.418 11.682 -4.131 1.00 72.94 89 TRP A N 1
ATOM 632 C CA . TRP A 1 89 ? 2.051 11.602 -4.627 1.00 72.94 89 TRP A CA 1
ATOM 633 C C . TRP A 1 89 ? 1.124 11.038 -3.559 1.00 72.94 89 TRP A C 1
ATOM 635 O O . TRP A 1 89 ? 1.566 10.396 -2.606 1.00 72.94 89 TRP A O 1
ATOM 645 N N . LEU A 1 90 ? -0.164 11.334 -3.719 1.00 74.31 90 LEU A N 1
ATOM 646 C CA . LEU A 1 90 ? -1.219 10.953 -2.795 1.00 74.31 90 LEU A CA 1
ATOM 647 C C . LEU A 1 90 ? -2.325 10.239 -3.566 1.00 74.31 90 LEU A C 1
ATOM 649 O O . LEU A 1 90 ? -2.911 10.812 -4.488 1.00 74.31 90 LEU A O 1
ATOM 653 N N . LEU A 1 91 ? -2.636 9.013 -3.162 1.00 75.06 91 LEU A N 1
ATOM 654 C CA . LEU A 1 91 ? -3.823 8.301 -3.608 1.00 75.06 91 LEU A CA 1
ATOM 655 C C . LEU A 1 91 ? -4.910 8.452 -2.553 1.00 75.06 91 LEU A C 1
ATOM 657 O O . LEU A 1 91 ? -4.735 8.015 -1.419 1.00 75.06 91 LEU A O 1
ATOM 661 N N . LYS A 1 92 ? -6.039 9.041 -2.945 1.00 74.25 92 LYS A N 1
ATOM 662 C CA . LYS A 1 92 ? -7.266 9.025 -2.156 1.00 74.25 92 LYS A CA 1
ATOM 663 C C . LYS A 1 92 ? -8.146 7.888 -2.661 1.00 74.25 92 LYS A C 1
ATOM 665 O O . LYS A 1 92 ? -8.555 7.910 -3.820 1.00 74.25 92 LYS A O 1
ATOM 670 N N . LEU A 1 93 ? -8.457 6.929 -1.799 1.00 69.69 93 LEU A N 1
ATOM 671 C CA . LEU A 1 93 ? -9.511 5.952 -2.058 1.00 69.69 93 LEU A CA 1
ATOM 672 C C . LEU A 1 93 ? -10.738 6.307 -1.240 1.00 69.69 93 LEU A C 1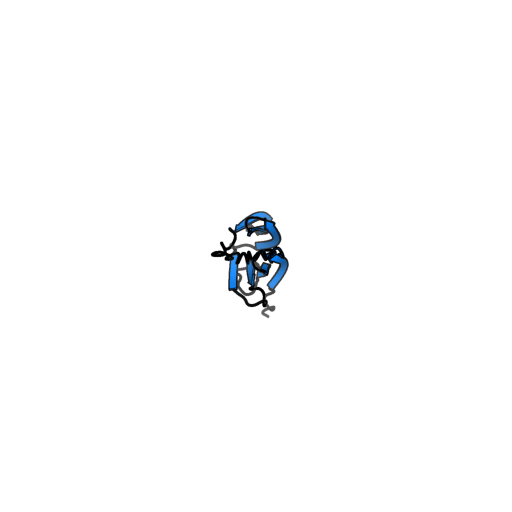
ATOM 674 O O . LEU A 1 93 ? -10.604 6.641 -0.067 1.00 69.69 93 LEU A O 1
ATOM 678 N N . ASP A 1 94 ? -11.919 6.222 -1.844 1.00 68.31 94 ASP A N 1
ATOM 679 C CA . ASP A 1 94 ? -13.158 6.286 -1.081 1.00 68.31 94 ASP A CA 1
ATOM 680 C C . ASP A 1 94 ? -13.242 5.081 -0.145 1.00 68.31 94 ASP A C 1
ATOM 682 O O . ASP A 1 94 ? -12.795 3.977 -0.480 1.00 68.31 94 ASP A O 1
ATOM 686 N N . ALA A 1 95 ? -13.834 5.291 1.029 1.00 57.72 95 ALA A N 1
ATOM 687 C CA . ALA A 1 95 ? -14.161 4.177 1.895 1.00 57.72 95 ALA A CA 1
ATOM 688 C C . ALA A 1 95 ? -15.004 3.158 1.150 1.00 57.72 95 ALA A C 1
ATOM 690 O O . ALA A 1 95 ? -15.933 3.551 0.433 1.00 57.72 95 ALA A O 1
ATOM 691 N N . PRO A 1 96 ? -14.786 1.856 1.382 1.00 55.72 96 PRO A N 1
ATOM 692 C CA . PRO A 1 96 ? -15.833 0.905 1.089 1.00 55.72 96 PRO A CA 1
ATOM 693 C C . PRO A 1 96 ? -17.051 1.298 1.932 1.00 55.72 96 PRO A C 1
ATOM 695 O O . PRO A 1 96 ? -17.067 1.152 3.154 1.00 55.72 96 PRO A O 1
ATOM 698 N N . VAL A 1 97 ? -18.067 1.855 1.267 1.00 53.53 97 VAL A N 1
ATOM 699 C CA . VAL A 1 97 ? -19.371 2.126 1.866 1.00 53.53 97 VAL A CA 1
ATOM 700 C C . VAL A 1 97 ? -19.879 0.800 2.412 1.00 53.53 97 VAL A C 1
ATOM 702 O O . VAL A 1 97 ? -20.184 -0.110 1.643 1.00 53.53 97 VAL A O 1
ATOM 705 N N . THR A 1 98 ? -19.968 0.660 3.732 1.00 54.22 98 THR A N 1
ATOM 706 C CA . THR A 1 98 ? -20.626 -0.507 4.318 1.00 54.22 98 THR A CA 1
ATOM 707 C C . THR A 1 98 ? -22.134 -0.347 4.113 1.00 54.22 98 THR A C 1
ATOM 709 O O . THR A 1 98 ? -22.699 0.650 4.578 1.00 54.22 98 THR A O 1
ATOM 712 N N . PRO A 1 99 ? -22.847 -1.299 3.486 1.00 42.66 99 PRO A N 1
ATOM 713 C CA . PRO A 1 99 ? -24.298 -1.334 3.573 1.00 42.66 99 PRO A CA 1
ATOM 714 C C . PRO A 1 99 ? -24.682 -1.633 5.031 1.00 42.66 99 PRO A C 1
ATOM 716 O O . PRO A 1 99 ? -24.621 -2.767 5.485 1.00 42.66 99 PRO A O 1
ATOM 719 N N . GLY A 1 100 ? -25.021 -0.579 5.777 1.00 41.53 100 GLY A N 1
ATOM 720 C CA . GLY A 1 100 ? -25.793 -0.582 7.020 1.00 41.53 100 GLY A CA 1
ATOM 721 C C . GLY A 1 100 ? -25.431 -1.611 8.098 1.00 41.53 100 GLY A C 1
ATOM 722 O O . GLY A 1 100 ? -25.992 -2.705 8.139 1.00 41.53 100 GLY A O 1
ATOM 723 N N . ARG A 1 101 ? -24.706 -1.177 9.139 1.00 51.22 101 ARG A N 1
ATOM 724 C CA . ARG A 1 101 ? -24.959 -1.717 10.485 1.00 51.22 101 ARG A CA 1
ATOM 725 C C . ARG A 1 101 ? -26.400 -1.362 10.855 1.00 51.22 101 ARG A C 1
ATOM 727 O O . ARG A 1 101 ? -26.676 -0.229 11.249 1.00 51.22 101 ARG A O 1
ATOM 734 N N . ARG A 1 102 ? -27.335 -2.312 10.766 1.00 49.56 102 ARG A N 1
ATOM 735 C CA . ARG A 1 102 ? -28.602 -2.175 11.493 1.00 49.56 102 ARG A CA 1
ATOM 736 C C . ARG A 1 102 ? -28.250 -2.098 12.977 1.00 49.56 102 ARG A C 1
ATOM 738 O O . ARG A 1 102 ? -27.886 -3.099 13.585 1.00 49.56 102 ARG A O 1
ATOM 745 N N . ARG A 1 103 ? -28.352 -0.903 13.565 1.00 51.25 103 ARG A N 1
ATOM 746 C CA . ARG A 1 103 ? -28.486 -0.761 15.016 1.00 51.25 103 ARG A CA 1
ATOM 747 C C . ARG A 1 103 ? -29.741 -1.537 15.406 1.00 51.25 103 ARG A C 1
ATOM 749 O O . ARG A 1 103 ? -30.851 -1.075 15.167 1.00 51.25 103 ARG A O 1
ATOM 756 N N . MET A 1 104 ? -29.575 -2.718 15.989 1.00 45.84 104 MET A N 1
ATOM 757 C CA . MET A 1 104 ? -30.634 -3.299 16.802 1.00 45.84 104 MET A CA 1
ATOM 758 C C . MET A 1 104 ? -30.630 -2.531 18.120 1.00 45.84 104 MET A C 1
ATOM 760 O O . MET A 1 104 ? -29.862 -2.825 19.031 1.00 45.84 104 MET A O 1
ATOM 764 N N . SER A 1 105 ? -31.436 -1.475 18.188 1.00 49.41 105 SER A N 1
ATOM 765 C CA . SER A 1 105 ? -31.765 -0.834 19.455 1.00 49.41 105 SER A CA 1
ATOM 766 C C . SER A 1 105 ? -32.723 -1.765 20.197 1.00 49.41 105 SER A C 1
ATOM 768 O O . SER A 1 105 ? -33.920 -1.756 19.927 1.00 49.41 105 SER A O 1
ATOM 770 N N . ALA A 1 106 ? -32.213 -2.589 21.112 1.00 49.28 106 ALA A N 1
ATOM 771 C CA . ALA A 1 106 ? -33.064 -3.228 22.107 1.00 49.28 106 ALA A CA 1
ATOM 772 C C . ALA A 1 106 ? -33.503 -2.147 23.105 1.00 49.28 106 ALA A C 1
ATOM 774 O O . ALA A 1 106 ? -32.773 -1.797 24.029 1.00 49.28 106 ALA A O 1
ATOM 775 N N . HIS A 1 107 ? -34.674 -1.558 22.863 1.00 50.19 107 HIS A N 1
ATOM 776 C CA . HIS A 1 107 ? -35.354 -0.715 23.836 1.00 50.19 107 HIS A CA 1
ATOM 777 C C . HIS A 1 107 ? -36.341 -1.589 24.607 1.00 50.19 107 HIS A C 1
ATOM 779 O O . HIS A 1 107 ? -37.488 -1.757 24.205 1.00 50.19 107 HIS A O 1
ATOM 785 N N . THR A 1 108 ? -35.886 -2.167 25.712 1.00 51.19 108 THR A N 1
ATOM 786 C CA . THR A 1 108 ? -36.780 -2.714 26.736 1.00 51.19 108 THR A CA 1
ATOM 787 C C . THR A 1 108 ? -36.557 -1.930 28.011 1.00 51.19 108 THR A C 1
ATOM 789 O O . THR A 1 108 ? -35.631 -2.196 28.771 1.00 51.19 108 THR A O 1
ATOM 792 N N . THR A 1 109 ? -37.417 -0.939 28.217 1.00 50.88 109 THR A N 1
ATOM 793 C CA . THR A 1 109 ? -37.609 -0.297 29.514 1.00 50.88 109 THR A CA 1
ATOM 794 C C . THR A 1 109 ? -38.633 -1.143 30.277 1.00 50.88 109 THR A C 1
ATOM 796 O O . THR A 1 109 ? -39.755 -1.277 29.785 1.00 50.88 109 THR A O 1
ATOM 799 N N . PRO A 1 110 ? -38.310 -1.751 31.431 1.00 52.00 110 PRO A N 1
ATOM 800 C CA . PRO A 1 110 ? -39.333 -2.385 32.253 1.00 52.00 110 PRO A CA 1
ATOM 801 C C . PRO A 1 110 ? -40.197 -1.304 32.922 1.00 52.00 110 PRO A C 1
ATOM 803 O O . PRO A 1 110 ? -39.676 -0.392 33.564 1.00 52.00 110 PRO A O 1
ATOM 806 N N . GLN A 1 111 ? -41.520 -1.395 32.767 1.00 57.44 111 GLN A N 1
ATOM 807 C CA . GLN A 1 111 ? -42.465 -0.612 33.569 1.00 57.44 111 GLN A CA 1
ATOM 808 C C . GLN A 1 111 ? -42.510 -1.166 35.004 1.00 57.44 111 GLN A C 1
ATOM 810 O O . GLN A 1 111 ? -42.615 -2.384 35.166 1.00 57.44 111 GLN A O 1
ATOM 815 N N . PRO A 1 112 ? -42.482 -0.322 36.050 1.00 58.56 112 PRO A N 1
ATOM 816 C CA . PRO A 1 112 ? -42.796 -0.767 37.400 1.00 58.56 112 PRO A CA 1
ATOM 817 C C . PRO A 1 112 ? -44.315 -0.931 37.552 1.00 58.56 112 PRO A C 1
ATOM 819 O O . PRO A 1 112 ? -45.081 -0.001 37.299 1.00 58.56 112 PRO A O 1
ATOM 822 N N . LEU A 1 113 ? -44.757 -2.112 37.985 1.00 61.91 113 LEU A N 1
ATOM 823 C CA . LEU A 1 113 ? -46.120 -2.300 38.478 1.00 61.91 113 LEU A CA 1
ATOM 824 C C . LEU A 1 113 ? -46.195 -1.700 39.885 1.00 61.91 113 LEU A C 1
ATOM 826 O O . LEU A 1 113 ? -45.530 -2.170 40.808 1.00 61.91 113 LEU A O 1
ATOM 830 N N . HIS A 1 114 ? -46.980 -0.634 40.032 1.00 58.91 114 HIS A N 1
ATOM 831 C CA . HIS A 1 114 ? -47.340 -0.089 41.333 1.00 58.91 114 HIS A CA 1
ATOM 832 C C . HIS A 1 114 ? -48.203 -1.097 42.100 1.00 58.91 114 HIS A C 1
ATOM 834 O O . HIS A 1 114 ? -49.169 -1.637 41.563 1.00 58.91 114 HIS A O 1
ATOM 840 N N . ALA A 1 115 ? -47.829 -1.329 43.357 1.00 54.50 115 ALA A N 1
ATOM 841 C CA . ALA A 1 115 ? -48.612 -2.072 44.330 1.00 54.50 115 ALA A CA 1
ATOM 842 C C . ALA A 1 115 ? -49.902 -1.321 44.702 1.00 54.50 115 ALA A C 1
ATOM 844 O O . ALA A 1 115 ? -49.892 -0.092 44.822 1.00 54.50 115 ALA A O 1
ATOM 845 N N . ALA A 1 116 ? -50.963 -2.087 44.947 1.00 58.75 116 ALA A N 1
ATOM 846 C CA . ALA A 1 116 ? -52.088 -1.739 45.807 1.00 58.75 116 ALA A CA 1
ATOM 847 C C . ALA A 1 116 ? -52.466 -2.985 46.615 1.00 58.75 116 ALA A C 1
ATOM 849 O O . ALA A 1 116 ? -52.450 -4.084 46.011 1.00 58.75 116 ALA A O 1
#